Protein AF-A0A0C2ITS6-F1 (afdb_monomer_lite)

Radius of gyration: 15.82 Å; chains: 1; bounding box: 41×26×48 Å

Organism: Thelohanellus kitauei (NCBI:txid669202)

Secondary structure (DSSP, 8-state):
-HHHHHHHHHHHHHHTS--HHHHHHHHHHHHHHHHHTT-----S-----THHHHT-HHHHHHHHHTT---EEETTTEEE--SS---SS----HHHHHHHHHHHHHHHHHHHHHH--

Sequence (116 aa):
MAIQDCFIFGHKFGTVYHDEEKQEAFYKRGDEIREQHRKSHTCAKTSFNLSEYEDNIQKAFKDYDKFNINKDLPVFGEITYTCTWLLTLAACRKCIDVYGHLCEFLKDKQREVVAP

pLDDT: mean 77.36, std 16.42, range [40.75, 95.81]

Foldseek 3Di:
DQLQVLQVVLVCCCPVVVNNVSSVVSQVVSVVVCVVVVADADALDQDDDVVVCPVPVVVLVVSLCSVWDFDQDVVPGTDGDPDDPDDHHRDHNRRVVNNVVSVVVVVVVVVVVVDD

Structure (mmCIF, N/CA/C/O backbone):
data_AF-A0A0C2ITS6-F1
#
_entry.id   AF-A0A0C2ITS6-F1
#
loop_
_atom_site.group_PDB
_atom_site.id
_atom_site.type_symbol
_atom_site.label_atom_id
_atom_site.label_alt_id
_atom_site.label_comp_id
_atom_site.label_asym_id
_atom_site.label_entity_id
_atom_site.label_seq_id
_atom_site.pdbx_PDB_ins_code
_atom_site.Cartn_x
_atom_site.Cartn_y
_atom_site.Cartn_z
_atom_site.occupancy
_atom_site.B_iso_or_equiv
_atom_site.auth_seq_id
_atom_site.auth_comp_id
_atom_site.auth_asym_id
_atom_site.auth_atom_id
_atom_site.pdbx_PDB_model_num
ATOM 1 N N . MET A 1 1 ? 0.229 -8.583 -13.002 1.00 67.19 1 MET A N 1
ATOM 2 C CA . MET A 1 1 ? 0.963 -9.593 -12.221 1.00 67.19 1 MET A CA 1
ATOM 3 C C . MET A 1 1 ? 2.356 -9.069 -11.880 1.00 67.19 1 MET A C 1
ATOM 5 O O . MET A 1 1 ? 2.422 -8.387 -10.874 1.00 67.19 1 MET A O 1
ATOM 9 N N . ALA A 1 2 ? 3.383 -9.128 -12.741 1.00 78.81 2 ALA A N 1
ATOM 10 C CA . ALA A 1 2 ? 4.764 -8.740 -12.362 1.00 78.81 2 ALA A CA 1
ATOM 11 C C . ALA A 1 2 ? 4.960 -7.367 -11.662 1.00 78.81 2 ALA A C 1
ATOM 13 O O . ALA A 1 2 ? 5.703 -7.280 -10.689 1.00 78.81 2 ALA A O 1
ATOM 14 N N . ILE A 1 3 ? 4.289 -6.295 -12.112 1.00 83.00 3 ILE A N 1
ATOM 15 C CA . ILE A 1 3 ? 4.371 -4.965 -11.462 1.00 83.00 3 ILE A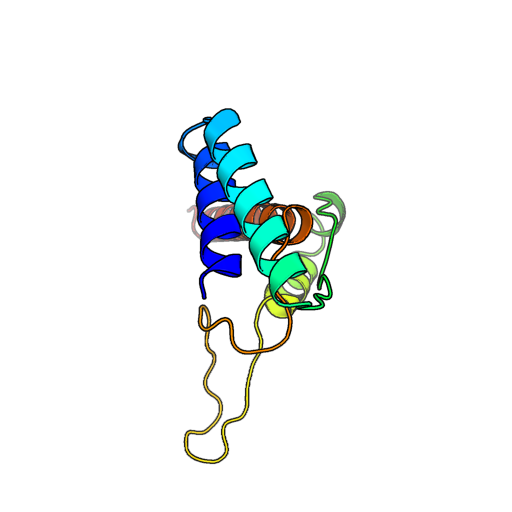 CA 1
ATOM 16 C C . ILE A 1 3 ? 3.848 -5.019 -10.018 1.00 83.00 3 ILE A C 1
ATOM 18 O O . ILE A 1 3 ? 4.442 -4.440 -9.119 1.00 83.00 3 ILE A O 1
ATOM 22 N N . GLN A 1 4 ? 2.730 -5.710 -9.790 1.00 77.19 4 GLN A N 1
ATOM 23 C CA . GLN A 1 4 ? 2.084 -5.789 -8.476 1.00 77.19 4 GLN A CA 1
ATOM 24 C C . GLN A 1 4 ? 2.931 -6.610 -7.512 1.00 77.19 4 GLN A C 1
ATOM 26 O O . GLN A 1 4 ? 3.142 -6.182 -6.382 1.00 77.19 4 GLN A O 1
ATOM 31 N N . ASP A 1 5 ? 3.476 -7.728 -7.992 1.00 82.81 5 ASP A N 1
ATOM 32 C CA . ASP A 1 5 ? 4.374 -8.575 -7.212 1.00 82.81 5 ASP A CA 1
ATOM 33 C C . ASP A 1 5 ? 5.581 -7.771 -6.721 1.00 82.81 5 ASP A C 1
ATOM 35 O O . ASP A 1 5 ? 5.930 -7.849 -5.546 1.00 82.81 5 ASP A O 1
ATOM 39 N N . CYS A 1 6 ? 6.152 -6.911 -7.572 1.00 89.31 6 CYS A N 1
ATOM 40 C CA . CYS A 1 6 ? 7.235 -6.011 -7.179 1.00 89.31 6 CYS A CA 1
ATOM 41 C C . CYS A 1 6 ? 6.844 -5.122 -5.987 1.00 89.31 6 CYS A C 1
ATOM 43 O O . CYS A 1 6 ? 7.566 -5.072 -4.999 1.00 89.31 6 CYS A O 1
ATOM 45 N N . PHE A 1 7 ? 5.686 -4.462 -6.014 1.00 87.81 7 PHE A N 1
ATOM 46 C CA . PHE A 1 7 ? 5.278 -3.613 -4.888 1.00 87.81 7 PHE A CA 1
ATOM 47 C C . PHE A 1 7 ? 4.887 -4.414 -3.639 1.00 87.81 7 PHE A C 1
ATOM 49 O O . PHE A 1 7 ? 5.190 -3.987 -2.530 1.00 87.8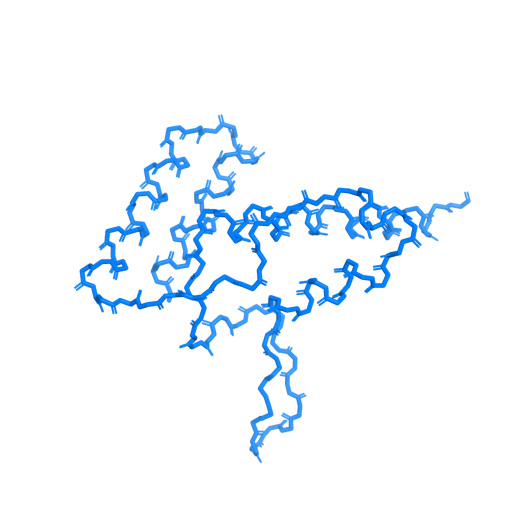1 7 PHE A O 1
ATOM 56 N N . ILE A 1 8 ? 4.272 -5.589 -3.788 1.00 84.69 8 ILE A N 1
ATOM 57 C CA . ILE A 1 8 ? 3.915 -6.449 -2.650 1.00 84.69 8 ILE A CA 1
ATOM 58 C C . ILE A 1 8 ? 5.175 -6.967 -1.952 1.00 84.69 8 ILE A C 1
ATOM 60 O O . ILE A 1 8 ? 5.272 -6.899 -0.727 1.00 84.69 8 ILE A O 1
ATOM 64 N N . PHE A 1 9 ? 6.141 -7.485 -2.713 1.00 87.38 9 PHE A N 1
ATOM 65 C CA . PHE A 1 9 ? 7.398 -7.956 -2.142 1.00 87.38 9 PHE A CA 1
ATOM 66 C C . PHE A 1 9 ? 8.215 -6.802 -1.583 1.00 87.38 9 PHE A C 1
ATOM 68 O O . PHE A 1 9 ? 8.695 -6.927 -0.462 1.00 87.38 9 PHE A O 1
ATOM 75 N N . GLY A 1 10 ? 8.299 -5.670 -2.288 1.00 89.00 10 GLY A N 1
ATOM 76 C CA . GLY A 1 10 ? 8.982 -4.483 -1.781 1.00 89.00 10 GLY A CA 1
ATOM 77 C C . GLY A 1 10 ? 8.444 -4.055 -0.416 1.00 89.00 10 GLY A C 1
ATOM 78 O O . GLY A 1 10 ? 9.212 -3.937 0.534 1.00 89.00 10 GLY A O 1
ATOM 79 N N . HIS A 1 11 ? 7.119 -3.956 -0.274 1.00 88.38 11 HIS A N 1
ATOM 80 C CA . HIS A 1 11 ? 6.498 -3.613 1.002 1.00 88.38 11 HIS A CA 1
ATOM 81 C C . HIS A 1 11 ? 6.807 -4.650 2.089 1.00 88.38 11 HIS A C 1
ATOM 83 O O . HIS A 1 11 ? 7.217 -4.275 3.180 1.00 88.38 11 HIS A O 1
ATOM 89 N N . LYS A 1 12 ? 6.704 -5.955 1.790 1.00 85.69 12 LYS A N 1
ATOM 90 C CA . LYS A 1 12 ? 7.060 -7.018 2.749 1.00 85.69 12 LYS A CA 1
ATOM 91 C C . LYS A 1 12 ? 8.527 -6.963 3.180 1.00 85.69 12 LYS A C 1
ATOM 93 O O . LYS A 1 12 ? 8.811 -7.200 4.349 1.00 85.69 12 LYS A O 1
ATOM 98 N N . PHE A 1 13 ? 9.453 -6.682 2.264 1.00 89.44 13 PHE A N 1
ATOM 99 C CA . PHE A 1 13 ? 10.870 -6.524 2.600 1.00 89.44 13 PHE A CA 1
ATOM 100 C C . PHE A 1 13 ? 11.099 -5.352 3.548 1.00 89.44 13 PHE A C 1
ATOM 102 O O . PHE A 1 13 ? 11.808 -5.533 4.531 1.00 89.44 13 PHE A O 1
ATOM 109 N N . GLY A 1 14 ? 10.411 -4.228 3.349 1.00 88.81 14 GLY A N 1
ATOM 110 C CA . GLY A 1 14 ? 10.488 -3.087 4.262 1.00 88.81 14 GLY A CA 1
ATOM 111 C C . GLY A 1 14 ? 9.850 -3.340 5.629 1.00 88.81 14 GLY A C 1
ATOM 112 O O . GLY A 1 14 ? 10.435 -3.011 6.658 1.00 88.81 14 GLY A O 1
ATOM 113 N N . THR A 1 15 ? 8.658 -3.942 5.665 1.00 84.6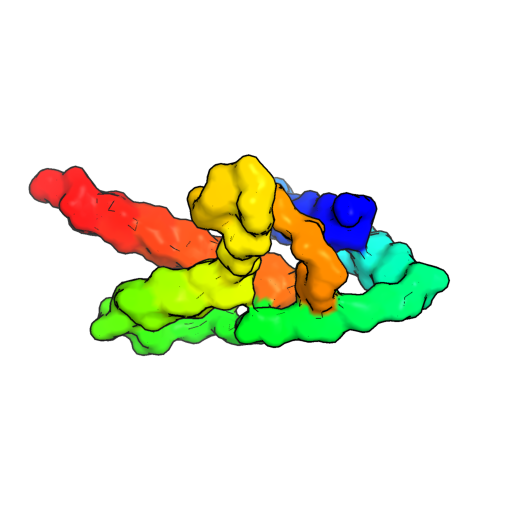9 15 THR A N 1
ATOM 114 C CA . THR A 1 15 ? 7.865 -4.040 6.905 1.00 84.69 15 THR A CA 1
ATOM 115 C C . THR A 1 15 ? 8.133 -5.297 7.720 1.00 84.69 15 THR A C 1
ATOM 117 O O . THR A 1 15 ? 8.182 -5.223 8.942 1.00 84.69 15 THR A O 1
ATOM 120 N N . VAL A 1 16 ? 8.305 -6.453 7.072 1.00 88.31 16 VAL A N 1
ATOM 121 C CA . VAL A 1 16 ? 8.464 -7.749 7.757 1.00 88.31 16 VAL A CA 1
ATOM 122 C C . VAL A 1 16 ? 9.932 -8.094 7.960 1.00 88.31 16 VAL A C 1
ATOM 124 O O . VAL A 1 16 ? 10.309 -8.617 9.004 1.00 88.31 16 VAL A O 1
ATOM 127 N N . TYR A 1 17 ? 10.755 -7.845 6.942 1.00 89.31 17 TYR A N 1
ATOM 128 C CA . TYR A 1 17 ? 12.169 -8.224 6.956 1.00 89.31 17 TYR A CA 1
ATOM 129 C C . TYR A 1 17 ? 13.100 -7.063 7.322 1.00 89.31 17 TYR A C 1
ATOM 131 O O . TYR A 1 17 ? 14.284 -7.306 7.536 1.00 89.31 17 TYR A O 1
ATOM 139 N N . HIS A 1 18 ? 12.573 -5.833 7.401 1.00 91.00 18 HIS A N 1
ATOM 140 C CA . HIS A 1 18 ? 13.329 -4.601 7.654 1.00 91.00 18 HIS A CA 1
ATOM 141 C C . HIS A 1 18 ? 14.545 -4.430 6.722 1.00 91.00 18 HIS A C 1
ATOM 143 O O . HIS A 1 18 ? 15.593 -3.925 7.114 1.00 91.00 18 HIS A O 1
ATOM 149 N N . ASP A 1 19 ? 14.398 -4.883 5.475 1.00 94.06 19 ASP A N 1
ATOM 150 C CA . ASP A 1 19 ? 15.403 -4.837 4.416 1.00 94.06 19 ASP A CA 1
ATOM 151 C C . ASP A 1 19 ? 15.029 -3.732 3.418 1.00 94.06 19 ASP A C 1
ATOM 153 O O . ASP A 1 19 ? 14.371 -3.965 2.397 1.00 94.06 19 ASP A O 1
ATOM 157 N N . GLU A 1 20 ? 15.422 -2.503 3.759 1.00 93.38 20 GLU A N 1
ATOM 158 C CA . GLU A 1 20 ? 15.143 -1.301 2.964 1.00 93.38 20 GLU A CA 1
ATOM 159 C C . GLU A 1 20 ? 15.811 -1.353 1.581 1.00 93.38 20 GLU A C 1
ATOM 161 O O . GLU A 1 20 ? 15.262 -0.853 0.597 1.00 93.38 20 GLU A O 1
ATOM 166 N N . GLU A 1 21 ? 16.972 -2.006 1.476 1.00 95.81 21 GLU A N 1
ATOM 167 C CA . GLU A 1 21 ? 17.688 -2.158 0.210 1.00 95.81 21 GLU A CA 1
ATOM 168 C C . GLU A 1 21 ? 16.872 -3.006 -0.770 1.00 95.81 21 GLU A C 1
ATOM 170 O O . GLU A 1 21 ? 16.614 -2.589 -1.906 1.00 95.81 21 GLU A O 1
ATOM 175 N N . LYS A 1 22 ? 16.395 -4.180 -0.333 1.00 93.19 22 LYS A N 1
ATOM 176 C CA . LYS A 1 22 ? 15.533 -5.017 -1.174 1.00 93.19 22 LYS A CA 1
ATOM 177 C C . LYS A 1 22 ? 14.183 -4.372 -1.420 1.00 93.19 22 LYS A C 1
ATOM 179 O O . LYS A 1 22 ? 13.676 -4.479 -2.537 1.00 93.19 22 LYS A O 1
ATOM 184 N N . GLN A 1 23 ? 13.608 -3.704 -0.422 1.00 93.31 23 GLN A N 1
ATOM 185 C CA . GLN A 1 23 ? 12.380 -2.933 -0.600 1.00 93.31 23 GLN A CA 1
ATOM 186 C C . GLN A 1 23 ? 12.511 -1.965 -1.779 1.00 93.31 23 GLN A C 1
ATOM 188 O O . GLN A 1 23 ? 11.696 -2.008 -2.707 1.00 93.31 23 GLN A O 1
ATOM 193 N N . GLU A 1 24 ? 13.559 -1.142 -1.776 1.00 94.81 24 GLU A N 1
ATOM 194 C CA . GLU A 1 24 ? 13.804 -0.164 -2.829 1.00 94.81 24 GLU A CA 1
ATOM 195 C C . GLU A 1 24 ? 14.074 -0.838 -4.178 1.00 94.81 24 GLU A C 1
ATOM 197 O O . GLU A 1 24 ? 13.528 -0.416 -5.201 1.00 94.81 24 GLU A O 1
ATOM 202 N N . ALA A 1 25 ? 14.847 -1.929 -4.196 1.00 95.56 25 ALA A N 1
ATOM 203 C CA . ALA A 1 25 ? 15.133 -2.682 -5.415 1.00 95.56 25 ALA A CA 1
ATOM 204 C C . ALA A 1 25 ? 13.853 -3.215 -6.080 1.00 95.56 25 ALA A C 1
ATOM 206 O O . ALA A 1 25 ? 13.663 -3.071 -7.292 1.00 95.56 25 ALA A O 1
ATOM 207 N N . PHE A 1 26 ? 12.941 -3.787 -5.292 1.00 93.75 26 PHE A N 1
ATOM 208 C CA . PHE A 1 26 ? 11.655 -4.268 -5.786 1.00 93.75 26 PHE A CA 1
ATOM 209 C C . PHE A 1 26 ? 10.765 -3.122 -6.265 1.00 93.75 26 PHE A C 1
ATOM 211 O O . PHE A 1 26 ? 10.190 -3.204 -7.351 1.00 93.75 26 PHE A O 1
ATOM 218 N N . TYR A 1 27 ? 10.676 -2.030 -5.509 1.00 93.12 27 TYR A N 1
ATOM 219 C CA . TYR A 1 27 ? 9.889 -0.871 -5.916 1.00 93.12 27 TYR A CA 1
ATOM 220 C C . TYR A 1 27 ? 10.387 -0.260 -7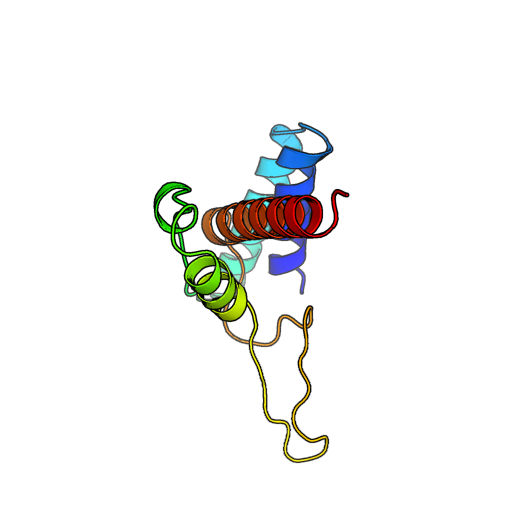.226 1.00 93.12 27 TYR A C 1
ATOM 222 O O . TYR A 1 27 ? 9.590 -0.045 -8.142 1.00 93.12 27 TYR A O 1
ATOM 230 N N . LYS A 1 28 ? 11.701 -0.057 -7.353 1.00 94.38 28 LYS A N 1
ATOM 231 C CA . LYS A 1 28 ? 12.327 0.420 -8.586 1.00 94.38 28 LYS A CA 1
ATOM 232 C C . LYS A 1 28 ? 12.021 -0.513 -9.753 1.00 94.38 28 LYS A C 1
ATOM 234 O O . LYS A 1 28 ? 11.623 -0.047 -10.817 1.00 94.38 28 LYS A O 1
ATOM 239 N N . ARG A 1 29 ? 12.110 -1.830 -9.545 1.00 93.38 29 ARG A N 1
ATOM 240 C CA . ARG A 1 29 ? 11.781 -2.808 -10.586 1.00 93.38 29 ARG A CA 1
ATOM 241 C C . ARG A 1 29 ? 10.320 -2.717 -11.034 1.00 93.38 29 ARG A C 1
ATOM 243 O O . ARG A 1 29 ? 10.035 -2.808 -12.228 1.00 93.38 29 ARG A O 1
ATOM 250 N N . GLY A 1 30 ? 9.395 -2.516 -10.098 1.00 89.75 30 GLY A N 1
ATOM 251 C CA . GLY A 1 30 ? 7.980 -2.299 -10.403 1.00 89.75 30 GLY A CA 1
ATOM 252 C C . GLY A 1 30 ? 7.748 -1.033 -11.231 1.00 89.75 30 GLY A C 1
ATOM 253 O O . GLY A 1 30 ? 6.990 -1.066 -12.205 1.00 89.75 30 GLY A O 1
ATOM 254 N N . ASP A 1 31 ? 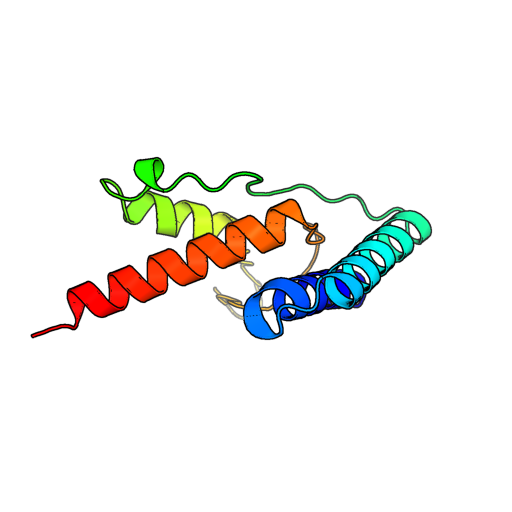8.430 0.059 -10.877 1.00 89.88 31 ASP A N 1
ATOM 255 C CA . ASP A 1 31 ? 8.381 1.331 -11.602 1.00 89.88 31 ASP A CA 1
ATOM 256 C C . ASP A 1 31 ? 8.946 1.192 -13.034 1.00 89.88 31 ASP A C 1
ATOM 258 O O . ASP A 1 31 ? 8.287 1.618 -13.985 1.00 89.88 31 ASP A O 1
ATOM 262 N N . GLU A 1 32 ? 10.082 0.508 -13.211 1.00 92.19 32 GLU A N 1
ATOM 263 C CA . GLU A 1 32 ? 10.700 0.235 -14.521 1.00 92.19 32 GLU A CA 1
ATOM 264 C C . GLU A 1 32 ? 9.768 -0.553 -15.451 1.00 92.19 32 GLU A C 1
ATOM 266 O O . GLU A 1 32 ? 9.544 -0.164 -16.598 1.00 92.19 32 GLU A O 1
ATOM 271 N N . ILE A 1 33 ? 9.189 -1.659 -14.968 1.00 88.62 33 ILE A N 1
ATOM 272 C CA . ILE A 1 33 ? 8.269 -2.484 -15.769 1.00 88.62 33 ILE A CA 1
ATOM 273 C C . ILE A 1 33 ? 7.032 -1.658 -16.149 1.00 88.62 33 ILE A C 1
ATOM 275 O O . ILE A 1 33 ? 6.521 -1.749 -17.269 1.00 88.62 33 ILE A O 1
ATOM 279 N N . ARG A 1 34 ? 6.538 -0.818 -15.233 1.00 86.19 34 ARG A N 1
ATOM 280 C CA . ARG A 1 34 ? 5.394 0.057 -15.498 1.00 86.19 34 ARG A CA 1
ATOM 281 C C . ARG A 1 34 ? 5.694 1.066 -16.606 1.00 86.19 34 ARG A C 1
ATOM 283 O O . ARG A 1 34 ? 4.851 1.247 -17.488 1.00 86.19 34 ARG A O 1
ATOM 290 N N . GLU A 1 35 ? 6.871 1.682 -16.576 1.00 88.19 35 GLU A N 1
ATOM 291 C CA . GLU A 1 35 ? 7.333 2.632 -17.590 1.00 88.19 35 GLU A CA 1
ATOM 292 C C . GLU A 1 35 ? 7.525 1.957 -18.955 1.00 88.19 35 GLU A C 1
ATOM 294 O O . GLU A 1 35 ? 6.952 2.409 -19.950 1.00 88.19 35 GLU A O 1
ATOM 299 N N . GLN A 1 36 ? 8.225 0.817 -18.993 1.00 90.06 36 GLN A N 1
ATOM 300 C CA . GLN A 1 36 ? 8.477 0.043 -20.215 1.00 90.06 36 GLN A CA 1
ATOM 301 C C . GLN A 1 36 ? 7.187 -0.317 -20.958 1.00 90.06 36 GLN A C 1
ATOM 303 O O . GLN A 1 36 ? 7.117 -0.233 -22.183 1.00 90.06 36 GLN A O 1
ATOM 308 N N . HIS A 1 37 ? 6.140 -0.681 -20.218 1.00 85.25 37 HIS A N 1
ATOM 309 C CA . HIS A 1 37 ? 4.851 -1.067 -20.789 1.00 85.25 37 HIS A CA 1
ATOM 310 C C . HIS A 1 37 ? 3.825 0.074 -20.844 1.00 85.25 37 HIS A C 1
ATOM 312 O O . HIS A 1 37 ? 2.661 -0.182 -21.166 1.00 85.25 37 HIS A O 1
ATOM 318 N N . ARG A 1 38 ? 4.227 1.315 -20.520 1.00 83.44 38 ARG A N 1
ATOM 319 C CA . ARG A 1 38 ? 3.369 2.515 -20.481 1.00 83.44 38 ARG A CA 1
ATOM 320 C C . ARG A 1 38 ? 2.057 2.283 -19.730 1.00 83.44 38 ARG A C 1
ATOM 322 O O . ARG A 1 38 ? 0.983 2.710 -20.154 1.00 83.44 38 ARG A O 1
ATOM 329 N N . LYS A 1 39 ? 2.128 1.555 -18.616 1.00 79.94 39 LYS A N 1
ATOM 330 C CA . LYS A 1 39 ? 0.955 1.250 -17.797 1.00 79.94 39 LYS A CA 1
ATOM 331 C C . LYS A 1 39 ? 0.670 2.435 -16.883 1.00 79.94 39 LYS A C 1
ATOM 333 O O . LYS A 1 39 ? 1.367 2.655 -15.896 1.00 79.94 39 LYS A O 1
ATOM 338 N N . SER A 1 40 ? -0.371 3.195 -17.202 1.00 73.50 40 SER A N 1
ATOM 339 C CA . SER A 1 40 ? -0.901 4.197 -16.282 1.00 73.50 40 SER A CA 1
ATOM 340 C C . SER A 1 40 ? -1.457 3.520 -15.031 1.00 73.50 40 SER A C 1
ATOM 342 O O . SER A 1 40 ? -1.985 2.407 -15.088 1.00 73.50 40 SER A O 1
ATOM 344 N N . HIS A 1 41 ? -1.357 4.212 -13.904 1.00 76.19 41 HIS A N 1
ATOM 345 C CA . HIS A 1 41 ? -2.008 3.807 -12.670 1.00 76.19 41 HIS A CA 1
ATOM 346 C C . HIS A 1 41 ? -2.697 5.009 -12.042 1.00 76.19 41 HIS A C 1
ATOM 348 O O . HIS A 1 41 ? -2.259 6.147 -12.206 1.00 76.19 41 HIS A O 1
ATOM 354 N N . THR A 1 42 ? -3.763 4.731 -11.310 1.00 76.06 42 THR A N 1
ATOM 355 C CA . THR A 1 42 ? -4.433 5.696 -10.447 1.00 76.06 42 THR A CA 1
ATOM 356 C C . THR A 1 42 ? -4.306 5.171 -9.027 1.00 76.06 42 THR A C 1
ATOM 358 O O . THR A 1 42 ? -4.354 3.962 -8.812 1.00 76.06 42 THR A O 1
ATOM 361 N N . CYS A 1 43 ? -4.093 6.054 -8.058 1.00 79.69 43 CYS A N 1
ATOM 362 C CA . CYS A 1 43 ? -4.103 5.646 -6.662 1.00 79.69 43 CYS A CA 1
ATOM 363 C C . CYS A 1 43 ? -5.484 5.863 -6.060 1.00 79.69 43 CYS A C 1
ATOM 365 O O . CYS A 1 43 ? -6.027 6.960 -6.147 1.00 79.69 43 CYS A O 1
ATOM 367 N N . ALA A 1 44 ? -6.024 4.822 -5.427 1.00 78.38 44 ALA A N 1
ATOM 368 C CA . ALA A 1 44 ? -7.283 4.900 -4.693 1.00 78.38 44 ALA A CA 1
ATOM 369 C C . ALA A 1 44 ? -7.159 5.810 -3.459 1.00 78.38 44 ALA A C 1
ATOM 371 O O . ALA A 1 44 ? -8.034 6.632 -3.187 1.00 78.38 44 ALA A O 1
ATOM 372 N N . LYS A 1 45 ? -6.038 5.689 -2.737 1.00 83.31 45 LYS A N 1
ATOM 373 C CA . LYS A 1 45 ? -5.647 6.558 -1.626 1.00 83.31 45 LYS A CA 1
ATOM 374 C C . LYS A 1 45 ? -4.121 6.584 -1.512 1.00 83.31 45 LYS A C 1
ATOM 376 O O . LYS A 1 45 ? -3.458 5.598 -1.821 1.00 83.31 45 LYS A O 1
ATOM 381 N N . THR A 1 46 ? -3.565 7.727 -1.116 1.00 84.81 46 THR A N 1
ATOM 382 C CA . THR A 1 46 ? -2.105 7.962 -1.078 1.00 84.81 46 THR A CA 1
ATOM 383 C C . THR A 1 46 ? -1.574 8.356 0.293 1.00 84.81 46 THR A C 1
ATOM 385 O O . THR A 1 46 ? -0.364 8.479 0.450 1.00 84.81 46 THR A O 1
ATOM 388 N N . SER A 1 47 ? -2.454 8.584 1.266 1.00 86.62 47 SER A N 1
ATOM 389 C CA . SER A 1 47 ? -2.097 8.914 2.642 1.00 86.62 47 SER A CA 1
ATOM 390 C C . SER A 1 47 ? -2.940 8.104 3.616 1.00 86.62 47 SER A C 1
ATOM 392 O O . SER A 1 47 ? -4.117 7.838 3.372 1.00 86.62 47 SER A O 1
ATOM 394 N N . PHE A 1 48 ? -2.329 7.715 4.727 1.00 87.56 48 PHE A N 1
ATOM 395 C CA . PHE A 1 48 ? -3.010 7.116 5.863 1.00 87.56 48 PHE A CA 1
ATOM 396 C C . PHE A 1 48 ? -2.893 8.090 7.031 1.00 87.56 48 PHE A C 1
ATOM 398 O O . PHE A 1 48 ? -1.792 8.538 7.341 1.00 87.56 48 PHE A O 1
ATOM 405 N N . ASN A 1 49 ? -4.020 8.442 7.644 1.00 89.81 49 ASN A N 1
ATOM 406 C CA . ASN A 1 49 ? -4.058 9.296 8.820 1.00 89.81 49 ASN A CA 1
ATOM 407 C C . ASN A 1 49 ? -4.923 8.615 9.877 1.00 89.81 49 ASN A C 1
ATOM 409 O O . ASN A 1 49 ? -6.111 8.404 9.648 1.00 89.81 49 ASN A O 1
ATOM 413 N N . LEU A 1 50 ? -4.316 8.251 11.005 1.00 87.88 50 LEU A N 1
ATOM 414 C CA . LEU A 1 50 ? -4.966 7.462 12.046 1.00 87.88 50 LEU A CA 1
ATOM 415 C C . LEU A 1 50 ? -6.173 8.192 12.658 1.00 87.88 50 LEU A C 1
ATOM 417 O O . LEU A 1 50 ? -7.222 7.577 12.843 1.00 87.88 50 LEU A O 1
ATOM 421 N N . SER A 1 51 ? -6.072 9.511 12.856 1.00 89.38 51 SER A N 1
ATOM 422 C CA . SER A 1 51 ? -7.151 10.320 13.443 1.00 89.38 51 SER A CA 1
ATOM 423 C C . SER A 1 51 ? -8.414 10.368 12.581 1.00 89.38 51 SER A C 1
ATOM 425 O O . SER A 1 51 ? -9.501 10.638 13.078 1.00 89.38 51 SER A O 1
ATOM 427 N N . GLU A 1 52 ? -8.312 10.059 11.283 1.00 87.88 52 GLU A N 1
ATOM 428 C CA . GLU A 1 52 ? -9.488 9.930 10.421 1.00 87.88 52 GLU A CA 1
ATOM 429 C C . GLU A 1 52 ? -10.328 8.682 10.726 1.00 87.88 52 GLU A C 1
ATOM 431 O O . GLU A 1 52 ? -11.474 8.610 10.271 1.00 87.88 52 GLU A O 1
ATOM 436 N N . TYR A 1 53 ? -9.757 7.699 11.425 1.00 89.31 53 TYR A N 1
ATOM 437 C CA . TYR A 1 53 ? -10.335 6.372 11.615 1.00 89.31 53 TYR A CA 1
ATOM 438 C C . TYR A 1 53 ? -10.595 6.013 13.077 1.00 89.31 53 TYR A C 1
ATOM 440 O O . TYR A 1 53 ? -11.466 5.180 13.319 1.00 89.31 53 TYR A O 1
ATOM 448 N N . GLU A 1 54 ? -9.888 6.630 14.029 1.00 84.88 54 GLU A N 1
ATOM 449 C CA . GLU A 1 54 ? -10.090 6.414 15.472 1.00 84.88 54 GLU A CA 1
ATOM 450 C C . GLU A 1 54 ? -11.562 6.584 15.872 1.00 84.88 54 GLU A C 1
ATOM 452 O O . GLU A 1 54 ? -12.138 5.681 16.475 1.00 84.88 54 GLU A O 1
ATOM 457 N N . ASP A 1 55 ? -12.198 7.667 15.416 1.00 85.56 55 ASP A N 1
ATOM 458 C CA . ASP A 1 55 ? -13.612 7.959 15.690 1.00 85.56 55 ASP A CA 1
ATOM 459 C C . ASP A 1 55 ? -14.574 7.397 14.625 1.00 85.56 55 ASP A C 1
ATOM 461 O O . ASP A 1 55 ? -15.796 7.516 14.739 1.00 85.56 55 ASP A O 1
ATOM 465 N N . ASN A 1 56 ? -14.050 6.812 13.541 1.00 87.25 56 ASN A N 1
ATOM 466 C CA . ASN A 1 56 ? -14.855 6.347 12.412 1.00 87.25 56 ASN A CA 1
ATOM 467 C C . ASN A 1 56 ? -14.243 5.123 11.718 1.00 87.25 56 ASN A C 1
ATOM 469 O O . ASN A 1 56 ? -13.762 5.182 10.582 1.00 87.25 56 ASN A O 1
ATOM 473 N N . ILE A 1 57 ? -14.346 3.972 12.378 1.00 87.31 57 ILE A N 1
ATOM 474 C CA . ILE A 1 57 ? -13.881 2.685 11.839 1.00 87.31 57 ILE A CA 1
ATOM 475 C C . ILE A 1 57 ? -14.580 2.346 10.508 1.00 87.31 57 ILE A C 1
ATOM 477 O O . ILE A 1 57 ? -13.964 1.774 9.609 1.00 87.31 57 ILE A O 1
ATOM 481 N N . GLN A 1 58 ? -15.842 2.752 10.311 1.00 87.38 58 GLN A N 1
ATOM 482 C CA . GLN A 1 58 ? -16.538 2.541 9.033 1.00 87.38 58 GLN A CA 1
ATOM 483 C C . GLN A 1 58 ? -15.843 3.249 7.866 1.00 87.38 58 GLN A C 1
ATOM 485 O O . GLN A 1 58 ? -15.864 2.752 6.740 1.00 87.38 58 GLN A O 1
ATOM 490 N N . LYS A 1 59 ? -15.207 4.399 8.111 1.00 88.81 59 LYS A N 1
ATOM 491 C CA . LYS A 1 59 ? -14.403 5.085 7.100 1.00 88.81 59 LYS A CA 1
ATOM 492 C C . LYS A 1 59 ? -13.163 4.271 6.729 1.00 88.81 59 LYS A C 1
ATOM 494 O O . LYS A 1 59 ? -12.842 4.216 5.546 1.00 88.81 59 LYS A O 1
ATOM 499 N N . ALA A 1 60 ? -12.528 3.595 7.689 1.00 86.38 60 ALA A N 1
ATOM 500 C CA . ALA A 1 60 ? -11.412 2.692 7.408 1.00 86.38 60 ALA A CA 1
ATOM 501 C C . ALA A 1 60 ? -11.849 1.526 6.511 1.00 86.38 60 ALA A C 1
ATOM 503 O O . ALA A 1 60 ? -11.170 1.241 5.531 1.00 86.38 60 ALA A O 1
ATOM 504 N N . PHE A 1 61 ? -13.015 0.920 6.767 1.00 84.88 61 PHE A N 1
ATOM 505 C CA . PHE A 1 61 ? -13.579 -0.106 5.880 1.00 84.88 61 PHE A CA 1
ATOM 506 C C . PHE A 1 61 ? -13.915 0.434 4.488 1.00 84.88 61 PHE A C 1
ATOM 508 O O . PHE A 1 61 ? -13.566 -0.195 3.500 1.00 84.88 61 PHE A O 1
ATOM 515 N N . LYS A 1 62 ? -14.518 1.624 4.380 1.00 85.88 62 LYS A N 1
ATOM 516 C CA . LYS A 1 62 ? -14.788 2.247 3.072 1.00 85.88 62 LYS A CA 1
ATOM 517 C C . LYS A 1 62 ? -13.509 2.539 2.295 1.00 85.88 62 LYS A C 1
ATOM 519 O O . LYS A 1 62 ? -13.475 2.356 1.083 1.00 85.88 62 LYS A O 1
ATOM 524 N N . ASP A 1 63 ? -12.475 3.034 2.969 1.00 86.44 63 ASP A N 1
ATOM 525 C CA . ASP A 1 63 ? -11.188 3.307 2.336 1.00 86.44 63 ASP A CA 1
ATOM 526 C C . ASP A 1 63 ? -10.450 2.014 1.981 1.00 86.44 63 ASP A C 1
ATOM 528 O O . ASP A 1 63 ? -9.833 1.964 0.921 1.00 86.44 63 ASP A O 1
ATOM 532 N N . TYR A 1 64 ? -10.582 0.962 2.792 1.00 82.38 64 TYR A N 1
ATOM 533 C CA . TYR A 1 64 ? -10.127 -0.392 2.476 1.00 82.38 64 TYR A CA 1
ATOM 534 C C . TYR A 1 64 ? -10.851 -0.953 1.244 1.00 82.38 64 TYR A C 1
ATOM 536 O O . TYR A 1 64 ? -10.205 -1.432 0.316 1.00 82.38 64 TYR A O 1
ATOM 544 N N . ASP A 1 65 ? -12.171 -0.791 1.163 1.00 80.88 65 ASP A N 1
ATOM 545 C CA . ASP A 1 65 ? -12.977 -1.242 0.030 1.00 80.88 65 ASP A CA 1
ATOM 546 C C . ASP A 1 65 ? -12.663 -0.504 -1.267 1.00 80.88 65 ASP A C 1
ATOM 548 O O . ASP A 1 65 ? -12.845 -1.073 -2.333 1.00 80.88 65 ASP A O 1
ATOM 552 N N . LYS A 1 66 ? -12.107 0.712 -1.233 1.00 78.88 66 LYS A N 1
ATOM 553 C CA . LYS A 1 66 ? -11.601 1.361 -2.460 1.00 78.88 66 LYS A CA 1
ATOM 554 C C . LYS A 1 66 ? -10.424 0.612 -3.085 1.00 78.88 66 LYS A C 1
ATOM 556 O O . LYS A 1 66 ? -10.150 0.800 -4.271 1.00 78.88 66 LYS A O 1
ATOM 561 N N . PHE A 1 67 ? -9.711 -0.194 -2.301 1.00 73.06 67 PHE A N 1
ATOM 562 C CA . PHE A 1 67 ? -8.687 -1.102 -2.811 1.00 73.06 67 PHE A CA 1
ATOM 563 C C . PHE A 1 67 ? -9.287 -2.428 -3.310 1.00 73.06 67 PHE A C 1
ATOM 565 O O . PHE A 1 67 ? -8.630 -3.124 -4.085 1.00 73.06 67 PHE A O 1
ATOM 572 N N . ASN A 1 68 ? -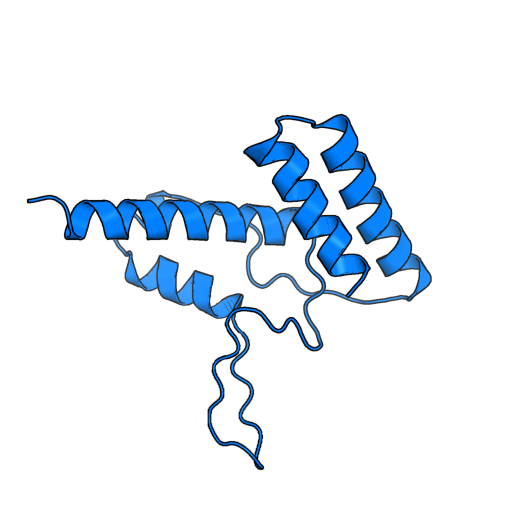10.536 -2.742 -2.946 1.00 68.38 68 ASN A N 1
ATOM 573 C CA . ASN A 1 68 ? -11.284 -3.898 -3.432 1.00 68.38 68 ASN A CA 1
ATOM 574 C C . ASN A 1 68 ? -12.094 -3.516 -4.682 1.00 68.38 68 ASN A C 1
ATOM 576 O O . ASN A 1 68 ? -12.878 -2.572 -4.687 1.00 68.38 68 ASN A O 1
ATOM 580 N N . ILE A 1 69 ? -11.939 -4.260 -5.777 1.00 61.50 69 ILE A N 1
ATOM 581 C CA . ILE A 1 69 ? -12.802 -4.090 -6.953 1.00 61.50 69 ILE A CA 1
ATOM 582 C C . ILE A 1 69 ? -13.809 -5.234 -6.952 1.00 61.50 69 ILE A C 1
ATOM 584 O O . ILE A 1 69 ? -13.459 -6.367 -7.281 1.00 61.50 69 ILE A O 1
ATOM 588 N N . ASN A 1 70 ? -15.066 -4.926 -6.642 1.00 53.62 70 ASN A N 1
ATOM 589 C CA . ASN A 1 70 ? -16.173 -5.828 -6.936 1.00 53.62 70 ASN A CA 1
ATOM 590 C C . ASN A 1 70 ? -16.428 -5.780 -8.445 1.00 53.62 70 ASN A C 1
ATOM 592 O O . ASN A 1 70 ? -16.770 -4.729 -8.991 1.00 53.62 70 ASN A O 1
ATOM 596 N N . LYS A 1 71 ? -16.216 -6.900 -9.139 1.00 46.03 71 LYS A N 1
ATOM 597 C CA . LYS A 1 71 ? -16.684 -7.062 -10.517 1.00 46.03 71 LYS A CA 1
ATOM 598 C C . LYS A 1 71 ? -17.890 -7.976 -10.506 1.00 46.03 71 LYS A C 1
ATOM 600 O O . LYS A 1 71 ? -17.765 -9.156 -10.195 1.00 46.03 71 LYS A O 1
ATOM 605 N N . ASP A 1 72 ? -19.020 -7.419 -10.912 1.00 43.75 72 ASP A N 1
ATOM 606 C CA . ASP A 1 72 ? -20.166 -8.209 -11.327 1.00 43.75 72 ASP A CA 1
ATOM 607 C C . ASP A 1 72 ? -19.790 -8.911 -12.641 1.00 43.75 72 ASP A C 1
ATOM 609 O O . ASP A 1 72 ? -19.544 -8.268 -13.670 1.00 43.75 72 ASP A O 1
ATOM 613 N N . LEU A 1 73 ? -19.600 -10.228 -12.572 1.00 48.91 73 LEU A N 1
ATOM 614 C CA . LEU A 1 73 ? -19.362 -11.052 -13.746 1.00 48.91 73 LEU A CA 1
ATOM 615 C C . LEU A 1 73 ? -20.700 -11.702 -14.114 1.00 48.91 73 LEU A C 1
ATOM 617 O O . LEU A 1 73 ? -21.160 -12.576 -13.376 1.00 48.91 73 LEU A O 1
ATOM 621 N N . PRO A 1 74 ? -21.290 -11.373 -15.280 1.00 46.25 74 PRO A N 1
ATOM 622 C CA . PRO A 1 74 ? -22.652 -11.785 -15.635 1.00 46.25 74 PRO A CA 1
ATOM 623 C C . PRO A 1 74 ? -22.854 -13.307 -15.742 1.00 46.25 74 PRO A C 1
ATOM 625 O O . PRO A 1 74 ? -23.981 -13.770 -15.869 1.00 46.25 74 PRO A O 1
ATOM 628 N N . VAL A 1 75 ? -21.776 -14.096 -15.693 1.00 54.28 75 VAL A N 1
ATOM 629 C CA . VAL A 1 75 ? -21.805 -15.566 -15.751 1.00 54.28 75 VAL A CA 1
ATOM 630 C C . VAL A 1 75 ? -21.739 -16.217 -14.361 1.00 54.28 75 VAL A C 1
ATOM 632 O O . VAL A 1 75 ? -22.143 -17.367 -14.223 1.00 54.28 75 VAL A O 1
ATOM 635 N N . PHE A 1 76 ? -21.264 -15.515 -13.325 1.00 46.03 76 PHE A N 1
ATOM 636 C CA . PHE A 1 76 ? -20.986 -16.120 -12.014 1.00 46.03 76 PHE A CA 1
ATOM 637 C C . PHE A 1 76 ? -21.621 -15.404 -10.805 1.00 46.03 76 PHE A C 1
ATOM 639 O O . PHE A 1 76 ? -21.469 -15.886 -9.684 1.00 46.03 76 PHE A O 1
ATOM 646 N N . GLY A 1 77 ? -22.354 -14.304 -11.009 1.00 54.44 77 GLY A N 1
ATOM 647 C CA . GLY A 1 77 ? -22.930 -13.497 -9.923 1.00 54.44 77 GLY A CA 1
ATOM 648 C C . GLY A 1 77 ? -21.914 -12.548 -9.271 1.00 54.44 77 GLY A C 1
ATOM 649 O O . GLY A 1 77 ? -20.808 -12.359 -9.787 1.00 54.44 77 GLY A O 1
ATOM 650 N N . GLU A 1 78 ? -22.286 -11.939 -8.137 1.00 44.94 78 GLU A N 1
ATOM 651 C CA . GLU A 1 78 ? -21.379 -11.103 -7.338 1.00 44.94 78 GLU A CA 1
ATOM 652 C C . GLU A 1 78 ? -20.256 -11.973 -6.758 1.00 44.94 78 GLU A C 1
ATOM 654 O O . GLU A 1 78 ? -20.440 -12.700 -5.781 1.00 44.94 78 GLU A O 1
ATOM 659 N N . ILE A 1 79 ? -19.070 -11.908 -7.364 1.00 45.94 79 ILE A N 1
ATOM 660 C CA . ILE A 1 79 ? -17.864 -12.487 -6.779 1.00 45.94 79 ILE A CA 1
ATOM 661 C C . ILE A 1 79 ? -17.059 -11.362 -6.134 1.00 45.94 79 ILE A C 1
ATOM 663 O O . ILE A 1 79 ? -16.507 -10.490 -6.810 1.00 45.94 79 ILE A O 1
ATOM 667 N N . THR A 1 80 ? -16.935 -11.421 -4.810 1.00 42.59 80 THR A N 1
ATOM 668 C CA . THR A 1 80 ? -15.986 -10.600 -4.058 1.00 42.59 80 THR A CA 1
ATOM 669 C C . THR A 1 80 ? -14.596 -11.218 -4.186 1.00 42.59 80 THR A C 1
ATOM 671 O O . THR A 1 80 ? -14.242 -12.169 -3.489 1.00 42.59 80 THR A O 1
ATOM 674 N N . TYR A 1 81 ? -13.781 -10.697 -5.097 1.00 46.41 81 TYR A N 1
ATOM 675 C CA . TYR A 1 81 ? -12.373 -11.070 -5.170 1.00 46.41 81 TYR A CA 1
ATOM 676 C C . TYR A 1 81 ? -11.585 -10.242 -4.153 1.00 46.41 81 TYR A C 1
ATOM 678 O O . TYR A 1 81 ? -11.159 -9.133 -4.460 1.00 46.41 81 TYR A O 1
ATOM 686 N N . THR A 1 82 ? -11.321 -10.781 -2.961 1.00 42.06 82 THR A N 1
ATOM 687 C CA . THR A 1 82 ? -10.460 -10.093 -1.976 1.00 42.06 82 THR A CA 1
ATOM 688 C C . THR A 1 82 ? -8.988 -10.027 -2.392 1.00 42.06 82 THR A C 1
ATOM 690 O O . THR A 1 82 ? -8.209 -9.341 -1.745 1.00 42.06 82 THR A O 1
ATOM 693 N N . CYS A 1 83 ? -8.580 -10.682 -3.485 1.00 41.41 83 CYS A N 1
ATOM 694 C CA . CYS A 1 83 ? -7.172 -10.733 -3.891 1.00 41.41 83 CYS A CA 1
ATOM 695 C C . CYS A 1 83 ? -6.927 -10.897 -5.404 1.00 41.41 83 CYS A C 1
ATOM 697 O O . CYS A 1 83 ? -5.846 -11.336 -5.796 1.00 41.41 83 CYS A O 1
ATOM 699 N N . THR A 1 84 ? -7.863 -10.546 -6.294 1.00 41.62 84 THR A N 1
ATOM 700 C CA . THR A 1 84 ? -7.635 -10.687 -7.752 1.00 41.62 84 THR A CA 1
ATOM 701 C C . THR A 1 84 ? -7.574 -9.331 -8.444 1.00 41.62 84 THR A C 1
ATOM 703 O O . THR A 1 84 ? -8.528 -8.820 -9.018 1.00 41.62 84 THR A O 1
ATOM 706 N N . TRP A 1 85 ? -6.375 -8.763 -8.372 1.00 55.66 85 TRP A N 1
ATOM 707 C CA . TRP A 1 85 ? -5.893 -7.513 -8.942 1.00 55.66 85 TRP A CA 1
ATOM 708 C C . TRP A 1 85 ? -6.038 -7.392 -10.481 1.00 55.66 85 TRP A C 1
ATOM 710 O O . TRP A 1 85 ? -5.044 -7.337 -11.215 1.00 55.66 85 TRP A O 1
ATOM 720 N N . LEU A 1 86 ? -7.263 -7.321 -11.005 1.00 40.75 86 LEU A N 1
ATOM 721 C CA . LEU A 1 86 ? -7.548 -7.277 -12.444 1.00 40.75 86 LEU A CA 1
ATOM 722 C C . LEU A 1 86 ? -8.259 -5.981 -12.860 1.00 40.75 86 LEU A C 1
ATOM 724 O O . LEU A 1 86 ? -9.485 -5.930 -12.966 1.00 40.75 86 LEU A O 1
ATOM 728 N N . LEU A 1 87 ? -7.455 -4.957 -13.184 1.00 45.28 87 LEU A N 1
ATOM 729 C CA . LEU A 1 87 ? -7.276 -4.451 -14.567 1.00 45.28 87 LEU A CA 1
ATOM 730 C C . LEU A 1 87 ? -6.948 -2.954 -14.718 1.00 45.28 87 LEU A C 1
ATOM 732 O O . LEU A 1 87 ? -6.629 -2.563 -15.836 1.00 45.28 87 LEU A O 1
ATOM 736 N N . THR A 1 88 ? -6.910 -2.129 -13.667 1.00 45.00 88 THR A N 1
ATOM 737 C CA . THR A 1 88 ? -6.672 -0.674 -13.877 1.00 45.00 88 THR A CA 1
ATOM 738 C C . THR A 1 88 ? -5.890 0.075 -12.794 1.00 45.00 88 THR A C 1
ATOM 740 O O . THR A 1 88 ? -5.513 1.223 -13.015 1.00 45.00 88 THR A O 1
ATOM 743 N N . LEU A 1 89 ? -5.560 -0.548 -11.662 1.00 52.97 89 LEU A N 1
ATOM 744 C CA . LEU A 1 89 ? -4.840 0.106 -10.563 1.00 52.97 89 LEU A CA 1
ATOM 745 C C . LEU A 1 89 ? -3.540 -0.662 -10.303 1.00 52.97 89 LEU A C 1
ATOM 747 O O . LEU A 1 89 ? -3.478 -1.571 -9.478 1.00 52.97 89 LEU A O 1
ATOM 751 N N . ALA A 1 90 ? -2.496 -0.379 -11.083 1.00 56.25 90 ALA A N 1
ATOM 752 C CA . ALA A 1 90 ? -1.166 -0.868 -10.741 1.00 56.25 90 ALA A CA 1
ATOM 753 C C . ALA A 1 90 ? -0.772 -0.253 -9.390 1.00 56.25 90 ALA A C 1
ATOM 755 O O . ALA A 1 90 ? -0.743 0.970 -9.256 1.00 56.25 90 ALA A O 1
ATOM 756 N N . ALA A 1 91 ? -0.510 -1.101 -8.390 1.00 66.38 91 ALA A N 1
ATOM 757 C CA . ALA A 1 91 ? 0.038 -0.644 -7.122 1.00 66.38 91 ALA A CA 1
ATOM 758 C C . ALA A 1 91 ? 1.250 0.252 -7.367 1.00 66.38 91 ALA A C 1
ATOM 760 O O . ALA A 1 91 ? 2.007 0.071 -8.321 1.00 66.38 91 ALA A O 1
ATOM 761 N N . CYS A 1 92 ? 1.415 1.221 -6.484 1.00 82.50 92 CYS A N 1
ATOM 762 C CA . CYS A 1 92 ? 2.645 1.967 -6.334 1.00 82.50 92 CYS A CA 1
ATOM 763 C C . CYS A 1 92 ? 3.018 1.965 -4.855 1.00 82.50 92 CYS A C 1
ATOM 765 O O . CYS A 1 92 ? 2.202 1.591 -4.009 1.00 82.50 92 CYS A O 1
ATOM 767 N N . ARG A 1 93 ? 4.226 2.441 -4.563 1.00 87.00 93 ARG A N 1
ATOM 768 C CA . ARG A 1 93 ? 4.796 2.550 -3.213 1.00 87.00 93 ARG A CA 1
ATOM 769 C C . ARG A 1 93 ? 3.799 3.155 -2.210 1.00 87.00 93 ARG A C 1
ATOM 771 O O . ARG A 1 93 ? 3.429 2.530 -1.230 1.00 87.00 93 ARG A O 1
ATOM 778 N N . LYS A 1 94 ? 3.226 4.313 -2.550 1.00 85.75 94 LYS A N 1
ATOM 779 C CA . LYS A 1 94 ? 2.255 5.015 -1.690 1.00 85.75 94 LYS A CA 1
ATOM 780 C C . LYS A 1 94 ? 0.981 4.208 -1.454 1.00 85.75 94 LYS A C 1
ATOM 782 O O . LYS A 1 94 ? 0.465 4.161 -0.346 1.00 85.75 94 LYS A O 1
ATOM 787 N N . CYS A 1 95 ? 0.458 3.599 -2.513 1.00 85.38 95 CYS A N 1
ATOM 788 C CA . CYS A 1 95 ? -0.780 2.837 -2.449 1.00 85.38 95 CYS A CA 1
ATOM 789 C C . CYS A 1 95 ? -0.617 1.564 -1.593 1.00 85.38 95 CYS A C 1
ATOM 791 O O . CYS A 1 95 ? -1.517 1.247 -0.817 1.00 85.38 95 CYS A O 1
ATOM 793 N N . ILE A 1 96 ? 0.516 0.854 -1.713 1.00 85.50 96 ILE A N 1
ATOM 794 C CA . ILE A 1 96 ? 0.764 -0.360 -0.922 1.00 85.50 96 ILE A CA 1
ATOM 795 C C . ILE A 1 96 ? 0.997 -0.033 0.557 1.00 85.50 96 ILE A C 1
ATOM 797 O O . ILE A 1 96 ? 0.484 -0.747 1.411 1.00 85.50 96 ILE A O 1
ATOM 801 N N . ASP A 1 97 ? 1.656 1.087 0.862 1.00 85.62 97 ASP A N 1
ATOM 802 C CA . ASP A 1 97 ? 1.884 1.513 2.246 1.00 85.62 97 ASP A CA 1
ATOM 803 C C . ASP A 1 97 ? 0.572 1.899 2.948 1.00 85.62 97 ASP A C 1
ATOM 805 O O . ASP A 1 97 ? 0.304 1.455 4.063 1.00 85.62 97 ASP A O 1
ATOM 809 N N . VAL A 1 98 ? -0.305 2.663 2.280 1.00 87.94 98 VAL A N 1
ATOM 810 C CA . VAL A 1 98 ? -1.638 2.994 2.824 1.00 87.94 98 VAL A CA 1
ATOM 811 C C . VAL A 1 98 ? -2.467 1.739 3.066 1.00 87.94 98 VAL A C 1
ATOM 813 O O . VAL A 1 98 ? -3.129 1.627 4.097 1.00 87.94 98 VAL A O 1
ATOM 816 N N . TYR A 1 99 ? -2.435 0.798 2.122 1.00 85.75 99 TYR A N 1
ATOM 817 C CA . TYR A 1 99 ? -3.129 -0.474 2.264 1.00 85.75 99 TYR A CA 1
ATOM 818 C C . TYR A 1 99 ? -2.585 -1.293 3.444 1.00 85.75 99 TYR A C 1
ATOM 820 O O . TYR A 1 99 ? -3.373 -1.850 4.209 1.00 85.75 99 TYR A O 1
ATOM 828 N N . GLY A 1 100 ? -1.260 -1.326 3.625 1.00 83.69 100 GLY A N 1
ATOM 829 C CA . GLY A 1 100 ? -0.602 -1.962 4.767 1.00 83.69 100 GLY A CA 1
ATOM 830 C C . GLY A 1 100 ? -1.107 -1.406 6.098 1.00 83.69 100 GLY A C 1
ATOM 831 O O . GLY A 1 100 ? -1.633 -2.164 6.912 1.00 83.69 100 GLY A O 1
ATOM 832 N N . HIS A 1 101 ? -1.073 -0.081 6.265 1.00 87.94 101 HIS A N 1
ATOM 833 C CA . HIS A 1 101 ? -1.571 0.571 7.480 1.00 87.94 101 HIS A CA 1
ATOM 834 C C . HIS A 1 101 ? -3.071 0.338 7.721 1.00 87.94 101 HIS A C 1
ATOM 836 O O . HIS A 1 101 ? -3.482 0.111 8.857 1.00 87.94 101 HIS A O 1
ATOM 842 N N . LEU A 1 102 ? -3.906 0.342 6.671 1.00 86.12 102 LEU A N 1
ATOM 843 C CA . LEU A 1 102 ? -5.330 -0.002 6.797 1.00 86.12 102 LEU A CA 1
ATOM 844 C C . LEU A 1 102 ? -5.522 -1.446 7.275 1.00 86.12 102 LEU A C 1
ATOM 846 O O . LEU A 1 102 ? -6.361 -1.694 8.136 1.00 86.12 102 LEU A O 1
ATOM 850 N N . CYS A 1 103 ? -4.745 -2.395 6.747 1.00 84.88 103 CYS A N 1
ATOM 851 C CA . CYS A 1 103 ? -4.812 -3.790 7.175 1.00 84.88 103 CYS A CA 1
ATOM 852 C C . CYS A 1 103 ? -4.421 -3.962 8.644 1.00 84.88 103 CYS A C 1
ATOM 854 O O . CYS A 1 103 ? -5.067 -4.731 9.350 1.00 84.88 103 CYS A O 1
ATOM 856 N N . GLU A 1 104 ? -3.359 -3.296 9.092 1.00 86.81 104 GLU A N 1
ATOM 857 C CA . GLU A 1 104 ? -2.916 -3.341 10.489 1.00 86.81 104 GLU A CA 1
ATOM 858 C C . GLU A 1 104 ? -3.960 -2.725 11.415 1.00 86.81 104 GLU A C 1
ATOM 860 O O . GLU A 1 104 ? -4.432 -3.400 12.328 1.00 86.81 104 GLU A O 1
ATOM 865 N N . PHE A 1 105 ? -4.434 -1.518 11.097 1.00 88.12 105 PHE A N 1
ATOM 866 C CA . PHE A 1 105 ? -5.482 -0.848 11.863 1.00 88.12 105 PHE A CA 1
ATOM 867 C C . PHE A 1 105 ? -6.747 -1.708 11.995 1.00 88.12 105 PHE A C 1
ATOM 869 O O . PHE A 1 105 ? -7.275 -1.888 13.092 1.00 88.12 105 PHE A O 1
ATOM 876 N N . LEU A 1 106 ? -7.232 -2.283 10.889 1.00 87.00 106 LEU A N 1
ATOM 877 C CA . LEU A 1 106 ? -8.430 -3.125 10.906 1.00 87.00 106 LEU A CA 1
ATOM 878 C C . LEU A 1 106 ? -8.213 -4.428 11.692 1.00 87.00 106 LEU A C 1
ATOM 880 O O . LEU A 1 106 ? -9.131 -4.870 12.384 1.00 87.00 106 LEU A O 1
ATOM 884 N N . LYS A 1 107 ? -7.017 -5.031 11.634 1.00 86.06 107 LYS A N 1
ATOM 885 C CA . LYS A 1 107 ? -6.671 -6.212 12.446 1.00 86.06 107 LYS A CA 1
ATOM 886 C C . LYS A 1 107 ? -6.652 -5.888 13.936 1.00 86.06 107 LYS A C 1
ATOM 888 O O . LYS A 1 107 ? -7.165 -6.679 14.726 1.00 86.06 107 LYS A O 1
ATOM 893 N N . ASP A 1 108 ? -6.091 -4.747 14.318 1.00 86.06 108 ASP A N 1
ATOM 894 C CA . ASP A 1 108 ? -6.030 -4.331 15.719 1.00 86.06 108 ASP A CA 1
ATOM 895 C C . ASP A 1 108 ? -7.429 -4.035 16.264 1.00 86.06 108 ASP A C 1
ATOM 897 O O . ASP A 1 108 ? -7.794 -4.538 17.327 1.00 86.06 108 ASP A O 1
ATOM 901 N N . LYS A 1 109 ? -8.284 -3.361 15.484 1.00 83.56 109 LYS A N 1
ATOM 902 C CA . LYS A 1 109 ? -9.691 -3.156 15.859 1.00 83.56 109 LYS A CA 1
ATOM 903 C C . LYS A 1 109 ? -10.494 -4.452 15.947 1.00 83.56 109 LYS A C 1
ATOM 905 O O . LYS A 1 109 ? -11.331 -4.581 16.836 1.00 83.56 109 LYS A O 1
ATOM 910 N N . GLN A 1 110 ? -10.225 -5.446 15.099 1.00 77.75 110 GLN A N 1
ATOM 911 C CA . GLN A 1 110 ? -10.841 -6.772 15.248 1.00 77.75 110 GLN A CA 1
ATOM 912 C C . GLN A 1 110 ? -10.414 -7.476 16.543 1.00 77.75 110 GLN A C 1
ATOM 914 O O . GLN A 1 110 ? -11.231 -8.164 17.149 1.00 77.75 110 GLN A O 1
ATOM 919 N N . ARG A 1 111 ? -9.167 -7.300 16.995 1.00 76.12 111 ARG A N 1
ATOM 920 C CA . ARG A 1 111 ? -8.690 -7.867 18.268 1.00 76.12 111 ARG A CA 1
ATOM 921 C C . ARG A 1 111 ? -9.317 -7.185 19.481 1.00 76.12 111 ARG A C 1
ATOM 923 O O . ARG A 1 111 ? -9.667 -7.886 20.422 1.00 76.12 111 ARG A O 1
ATOM 930 N N . GLU A 1 112 ? -9.504 -5.865 19.448 1.00 74.50 112 GLU A N 1
ATOM 931 C CA . GLU A 1 112 ? -10.186 -5.115 20.519 1.00 74.50 112 GLU A CA 1
ATOM 932 C C . GLU A 1 112 ? -11.636 -5.582 20.728 1.00 74.50 112 GLU A C 1
ATOM 934 O O . GLU A 1 112 ? -12.090 -5.678 21.861 1.00 74.50 112 GLU A O 1
ATOM 939 N N . VAL A 1 113 ? -12.355 -5.916 19.650 1.00 63.72 113 VAL A N 1
ATOM 940 C CA . VAL A 1 113 ? -13.753 -6.390 19.722 1.00 63.72 113 VAL A CA 1
ATOM 941 C C . VAL A 1 113 ? -13.865 -7.827 20.260 1.00 63.72 113 VAL A C 1
ATOM 943 O O . VAL A 1 113 ? -14.917 -8.217 20.759 1.00 63.72 113 VAL A O 1
ATOM 946 N N . VAL A 1 114 ? -12.799 -8.625 20.149 1.00 59.25 114 VAL A N 1
ATOM 947 C CA . VAL A 1 114 ? -12.774 -10.053 20.529 1.00 59.25 114 VAL A CA 1
ATOM 948 C C . VAL A 1 114 ? -12.075 -10.281 21.881 1.00 59.25 114 VAL A C 1
ATOM 950 O O . VAL A 1 114 ? -12.104 -11.392 22.410 1.00 59.25 114 VAL A O 1
ATOM 953 N N . ALA A 1 115 ? -11.460 -9.250 22.465 1.00 46.84 115 ALA A N 1
ATOM 954 C CA . ALA A 1 115 ? -10.885 -9.321 23.804 1.00 46.84 115 ALA A CA 1
ATOM 955 C C . ALA A 1 115 ? -12.005 -9.387 24.875 1.00 46.84 115 ALA A C 1
ATOM 957 O O . ALA A 1 115 ? -12.948 -8.599 24.790 1.00 46.84 115 ALA A O 1
ATOM 958 N N . PRO A 1 116 ? -11.935 -10.338 25.830 1.00 48.44 116 PRO A N 1
ATOM 959 C CA . PRO A 1 116 ? -12.969 -10.577 26.842 1.00 48.44 116 PRO A CA 1
ATOM 960 C C . PRO A 1 116 ? -13.076 -9.481 27.909 1.00 48.44 116 PRO A C 1
ATOM 962 O O . PRO A 1 116 ? -12.048 -8.831 28.209 1.00 48.44 116 PRO A O 1
#